Protein AF-S2R8P4-F1 (afdb_monomer_lite)

Organism: NCBI:txid1256206

Sequence (183 aa):
TMNEKDRHYNTPRVWYGHKILNPEIEADPESAELPFIMHTDHLINREDIAQILGSHYNETPFDPYGHGSDADRFRYRPIGLNRTQNSHILQLRRDVNDGLAAIMWLAIGMPTFSPYVPFYCNANDTDPSYSKTPKTFDIDADSAYWLHRLLDVLVEAHYTQFIQADRDYLTALNRDYREMIQA

Foldseek 3Di:
DQDLCCQAENQLLLVVLCCLQCVVDDDRSRDPPRDPDDDHPDDDDPVSVLCSQQWQSPPDLCCLPDDHDPCNVNRHDGNFDQPQQKDWDWFQAPPDPPQLRTWIQIFGGGSNQTARATDRPNDPDDDCQDVPDDPDQDPVDSHSNNVNSVRVVVCVVVVVVCVVVSVVVRVVVVVVRVVVSVD

Secondary structure (DSSP, 8-state):
---HHIIIIIHHHHHHHHHHH-TT----TT-TT--SS---SS---HHHHHHHHH-S-TTSTT-TTSSS-HHHHTSS--SS-TT-SEEEEEEE-SSS-GGGSEEEEEEES-TTTS--EEEETT-S---HHHH---SS--SSS--HHHHHHHHHHHHHHTHHHHHHHHHHHHHHHHHHHHHHHH-

InterPro domains:
  IPR005322 Peptidase C69 [PF03577] (2-169)
  IPR005322 Peptidase C69 [PTHR12994] (4-168)

Radius of gyration: 18.03 Å; chains: 1; bounding box: 39×45×50 Å

pLDDT: mean 95.03, std 4.55, range [59.69, 98.44]

Structure (mmCIF, N/CA/C/O backbone):
data_AF-S2R8P4-F1
#
_entry.id   AF-S2R8P4-F1
#
loop_
_atom_site.group_PDB
_atom_site.id
_atom_site.type_symbol
_atom_site.label_atom_id
_atom_site.label_alt_id
_atom_site.label_comp_id
_atom_site.label_asym_id
_atom_site.label_entity_id
_atom_site.label_seq_id
_atom_site.pdbx_PDB_ins_code
_atom_site.Cartn_x
_atom_site.Cartn_y
_atom_site.Cartn_z
_atom_site.occupancy
_atom_site.B_iso_or_equiv
_atom_site.auth_seq_id
_atom_site.auth_comp_id
_atom_site.auth_asym_id
_atom_site.auth_atom_id
_atom_site.pdbx_PDB_model_num
ATOM 1 N N . THR A 1 1 ? -11.421 -1.630 -26.977 1.00 62.69 1 THR A N 1
ATOM 2 C CA . THR A 1 1 ? -10.212 -1.367 -27.789 1.00 62.69 1 THR A CA 1
ATOM 3 C C . THR A 1 1 ? -9.070 -1.132 -26.833 1.00 62.69 1 THR A C 1
ATOM 5 O O . THR A 1 1 ? -9.209 -0.234 -26.016 1.00 62.69 1 THR A O 1
ATOM 8 N N . MET A 1 2 ? -8.003 -1.934 -26.894 1.00 80.56 2 MET A N 1
ATOM 9 C CA . MET A 1 2 ? -6.807 -1.732 -26.066 1.00 80.56 2 MET A CA 1
ATOM 10 C C . MET A 1 2 ? -5.916 -0.657 -26.690 1.00 80.56 2 MET A C 1
ATOM 12 O O . MET A 1 2 ? -5.540 -0.767 -27.859 1.00 80.56 2 MET A O 1
ATOM 16 N N . ASN A 1 3 ? -5.582 0.384 -25.934 1.00 86.94 3 ASN A N 1
ATOM 17 C CA . ASN A 1 3 ? -4.719 1.475 -26.391 1.00 86.94 3 ASN A CA 1
ATOM 18 C C . ASN A 1 3 ? -3.402 1.539 -25.589 1.00 86.94 3 ASN A C 1
ATOM 20 O O . ASN A 1 3 ? -3.147 0.721 -24.711 1.00 86.94 3 ASN A O 1
ATOM 24 N N . GLU A 1 4 ? -2.537 2.501 -25.914 1.00 85.50 4 GLU A N 1
ATOM 25 C CA . GLU A 1 4 ? -1.265 2.712 -25.205 1.00 85.50 4 GLU A CA 1
ATOM 26 C C . GLU A 1 4 ? -1.471 2.986 -23.711 1.00 85.50 4 GLU A C 1
ATOM 28 O O . GLU A 1 4 ? -0.768 2.434 -22.870 1.00 85.50 4 GLU A O 1
ATOM 33 N N . LYS A 1 5 ? -2.498 3.764 -23.355 1.00 86.69 5 LYS A N 1
ATOM 34 C CA . LYS A 1 5 ? -2.831 4.001 -21.951 1.00 86.69 5 LYS A CA 1
ATOM 35 C C . LYS A 1 5 ? -3.173 2.690 -21.243 1.00 86.69 5 LYS A C 1
ATOM 37 O O . LYS A 1 5 ? -2.760 2.513 -20.107 1.00 86.69 5 LYS A O 1
ATOM 42 N N . ASP A 1 6 ? -3.851 1.746 -21.886 1.00 86.44 6 ASP A N 1
ATOM 43 C CA . ASP A 1 6 ? -4.110 0.437 -21.279 1.00 86.44 6 ASP A CA 1
ATOM 44 C C . ASP A 1 6 ? -2.825 -0.373 -21.061 1.00 86.44 6 ASP A C 1
ATOM 46 O O . ASP A 1 6 ? -2.661 -0.966 -19.991 1.00 86.44 6 ASP A O 1
ATOM 50 N N . ARG A 1 7 ? -1.891 -0.332 -22.020 1.00 90.38 7 ARG A N 1
ATOM 51 C CA . ARG A 1 7 ? -0.587 -1.017 -21.947 1.00 90.38 7 ARG A CA 1
ATOM 52 C C . ARG A 1 7 ? 0.359 -0.445 -20.896 1.00 90.38 7 ARG A C 1
ATOM 54 O O . ARG A 1 7 ? 1.081 -1.194 -20.264 1.00 90.38 7 ARG A O 1
ATOM 61 N N . HIS A 1 8 ? 0.322 0.864 -20.654 1.00 90.50 8 HIS A N 1
ATOM 62 C CA . HIS A 1 8 ? 1.254 1.512 -19.720 1.00 90.50 8 HIS A CA 1
ATOM 63 C C . HIS A 1 8 ? 0.637 1.861 -18.359 1.00 90.50 8 HIS A C 1
ATOM 65 O O . HIS A 1 8 ? 1.331 1.973 -17.346 1.00 90.50 8 HIS A O 1
ATOM 71 N N . TYR A 1 9 ? -0.680 2.063 -18.312 1.00 93.44 9 TYR A N 1
ATOM 72 C CA . TYR A 1 9 ? -1.380 2.534 -17.118 1.00 93.44 9 TYR A CA 1
ATOM 73 C C . TYR A 1 9 ? -2.176 1.433 -16.419 1.00 93.44 9 TYR A C 1
ATOM 75 O O . TYR A 1 9 ? -2.361 1.528 -15.209 1.00 93.44 9 TYR A O 1
ATOM 83 N N . ASN A 1 10 ? -2.693 0.423 -17.128 1.00 96.00 10 ASN A N 1
ATOM 84 C CA . ASN A 1 10 ? -3.652 -0.540 -16.568 1.00 96.00 10 ASN A CA 1
ATOM 85 C C . ASN A 1 10 ? -3.082 -1.956 -16.456 1.00 96.00 10 ASN A C 1
ATOM 87 O O . ASN A 1 10 ? -2.941 -2.463 -15.344 1.00 96.00 10 ASN A O 1
ATOM 91 N N . THR A 1 11 ? -2.745 -2.572 -17.586 1.00 97.31 11 THR A N 1
ATOM 92 C CA . THR A 1 11 ? -2.324 -3.982 -17.671 1.00 97.31 11 THR A CA 1
ATOM 93 C C . THR A 1 11 ? -1.094 -4.323 -16.818 1.00 97.31 11 THR A C 1
ATOM 95 O O . THR A 1 11 ? -1.159 -5.344 -16.130 1.00 97.31 11 THR A O 1
ATOM 98 N N . PRO A 1 12 ? -0.071 -3.452 -16.654 1.00 98.06 12 PRO A N 1
ATOM 99 C CA . PRO A 1 12 ? 1.075 -3.788 -15.812 1.00 98.06 12 PRO A CA 1
ATOM 100 C C . PRO A 1 12 ? 0.696 -3.956 -14.338 1.00 98.06 12 PRO A C 1
ATOM 102 O O . PRO A 1 12 ? 1.257 -4.799 -13.645 1.00 98.06 12 PRO A O 1
ATOM 105 N N . ARG A 1 13 ? -0.311 -3.217 -13.849 1.00 97.94 13 ARG A N 1
ATOM 106 C CA . ARG A 1 13 ? -0.806 -3.354 -12.468 1.00 97.94 13 ARG A CA 1
ATOM 107 C C . ARG A 1 13 ? -1.504 -4.694 -12.250 1.00 97.94 13 ARG A C 1
ATOM 109 O O . ARG A 1 13 ? -1.326 -5.315 -11.209 1.00 97.94 13 ARG A O 1
ATOM 116 N N . VAL A 1 14 ? -2.270 -5.144 -13.242 1.00 97.94 14 VAL A N 1
ATOM 117 C CA . VAL A 1 14 ? -2.902 -6.471 -13.224 1.00 97.94 14 VAL A CA 1
ATOM 118 C C . VAL A 1 14 ? -1.823 -7.552 -13.224 1.00 97.94 14 VAL A C 1
ATOM 120 O O . VAL A 1 14 ? -1.809 -8.410 -12.347 1.00 97.94 14 VAL A O 1
ATOM 123 N N . TRP A 1 15 ? -0.867 -7.451 -14.149 1.00 98.31 15 TRP A N 1
ATOM 124 C CA . TRP A 1 15 ? 0.274 -8.357 -14.246 1.00 98.31 15 TRP A CA 1
ATOM 125 C C . TRP A 1 15 ? 1.053 -8.466 -12.936 1.00 98.31 15 TRP A C 1
ATOM 127 O O . TRP A 1 15 ? 1.345 -9.570 -12.488 1.00 98.31 15 TRP A O 1
ATOM 137 N N . TYR A 1 16 ? 1.369 -7.342 -12.293 1.00 98.31 16 TYR A N 1
ATOM 138 C CA . TYR A 1 16 ? 2.178 -7.377 -11.081 1.00 98.31 16 TYR A CA 1
ATOM 139 C C . TYR A 1 16 ? 1.418 -7.964 -9.886 1.00 98.31 16 TYR A C 1
ATOM 141 O O . TYR A 1 16 ? 2.000 -8.704 -9.099 1.00 98.31 16 TYR A O 1
ATOM 149 N N . GLY A 1 17 ? 0.106 -7.713 -9.789 1.00 97.94 17 GLY A N 1
ATOM 150 C CA . GLY A 1 17 ? -0.753 -8.388 -8.814 1.00 97.94 17 GLY A CA 1
ATOM 151 C C . GLY A 1 17 ? -0.770 -9.907 -9.011 1.00 97.94 17 GLY A C 1
ATOM 152 O O . GLY A 1 17 ? -0.626 -10.649 -8.042 1.00 97.94 17 GLY A O 1
ATOM 153 N N . HIS A 1 18 ? -0.859 -10.371 -10.263 1.00 97.62 18 HIS A N 1
ATOM 154 C CA . HIS A 1 18 ? -0.717 -11.793 -10.588 1.00 97.62 18 HIS A CA 1
ATOM 155 C C . HIS A 1 18 ? 0.659 -12.329 -10.201 1.00 97.62 18 HIS A C 1
ATOM 157 O O . HIS A 1 18 ? 0.739 -13.366 -9.559 1.00 97.62 18 HIS A O 1
ATOM 163 N N . LYS A 1 19 ? 1.734 -11.604 -10.522 1.00 97.19 19 LYS A N 1
ATOM 164 C CA . LYS A 1 19 ? 3.107 -12.018 -10.216 1.00 97.19 19 LYS A CA 1
ATOM 165 C C . LYS A 1 19 ? 3.370 -12.164 -8.714 1.00 97.19 19 LYS A C 1
ATOM 167 O O . LYS A 1 19 ? 4.129 -13.044 -8.331 1.00 97.19 19 LYS A O 1
ATOM 172 N N . ILE A 1 20 ? 2.759 -11.328 -7.868 1.00 97.31 20 ILE A N 1
ATOM 173 C CA . ILE A 1 20 ? 2.882 -11.455 -6.405 1.00 97.31 20 ILE A CA 1
ATOM 174 C C . ILE A 1 20 ? 2.295 -12.788 -5.919 1.00 97.31 20 ILE A C 1
ATOM 176 O O . ILE A 1 20 ? 2.902 -13.442 -5.078 1.00 97.31 20 ILE A O 1
ATOM 180 N N . LEU A 1 21 ? 1.137 -13.194 -6.447 1.00 97.75 21 LEU A N 1
ATOM 181 C CA . LEU A 1 21 ? 0.432 -14.405 -6.005 1.00 97.75 21 LEU A CA 1
ATOM 182 C C . LEU A 1 21 ? 0.845 -15.675 -6.763 1.00 97.75 21 LEU A C 1
ATOM 184 O O . LEU A 1 21 ? 0.615 -16.775 -6.269 1.00 97.75 21 LEU A O 1
ATOM 188 N N . ASN A 1 22 ? 1.404 -15.524 -7.961 1.00 97.56 22 ASN A N 1
ATOM 189 C CA . ASN A 1 22 ? 1.766 -16.592 -8.891 1.00 97.56 22 ASN A CA 1
ATOM 190 C C . ASN A 1 22 ? 3.089 -16.255 -9.612 1.00 97.56 22 ASN A C 1
ATOM 192 O O . ASN A 1 22 ? 3.093 -16.014 -10.827 1.00 97.56 22 ASN A O 1
ATOM 196 N N . PRO A 1 23 ? 4.223 -16.171 -8.893 1.00 95.62 23 PRO A N 1
ATOM 197 C CA . PRO A 1 23 ? 5.510 -15.777 -9.474 1.00 95.62 23 PRO A CA 1
ATOM 198 C C . PRO A 1 23 ? 6.034 -16.749 -10.542 1.00 95.62 23 PRO A C 1
ATOM 200 O O . PRO A 1 23 ? 6.870 -16.368 -11.359 1.00 95.62 23 PRO A O 1
ATOM 203 N N . GLU A 1 24 ? 5.552 -17.991 -10.545 1.00 95.38 24 GLU A N 1
ATOM 204 C CA . GLU A 1 24 ? 5.861 -19.034 -11.523 1.00 95.38 24 GLU A CA 1
ATOM 205 C C . GLU A 1 24 ? 5.224 -18.802 -12.901 1.00 95.38 24 GLU A C 1
ATOM 207 O O . GLU A 1 24 ? 5.656 -19.407 -13.884 1.00 95.38 24 GLU A O 1
ATOM 212 N N . ILE A 1 25 ? 4.198 -17.947 -12.989 1.00 95.00 25 ILE A N 1
ATOM 213 C CA . ILE A 1 25 ? 3.495 -17.658 -14.240 1.00 95.00 25 ILE A CA 1
ATOM 214 C C . ILE A 1 25 ? 4.159 -16.467 -14.927 1.00 95.00 25 ILE A C 1
ATOM 216 O O . ILE A 1 25 ? 3.986 -15.308 -14.544 1.00 95.00 25 ILE A O 1
ATOM 220 N N . GLU A 1 26 ? 4.887 -16.749 -16.004 1.00 94.56 26 GLU A N 1
ATOM 221 C CA . GLU A 1 26 ? 5.395 -15.708 -16.889 1.00 94.56 26 GLU A CA 1
ATOM 222 C C . GLU A 1 26 ? 4.261 -15.125 -17.740 1.00 94.56 26 GLU A C 1
ATOM 224 O O . GLU A 1 26 ? 3.521 -15.837 -18.420 1.00 94.56 26 GLU A O 1
ATOM 229 N N . ALA A 1 27 ? 4.138 -13.801 -17.723 1.00 95.06 27 ALA A N 1
ATOM 230 C CA . ALA A 1 27 ? 3.181 -13.063 -18.531 1.00 95.06 27 ALA A CA 1
ATOM 231 C C . ALA A 1 27 ? 3.787 -11.729 -18.975 1.00 95.06 27 ALA A C 1
ATOM 233 O O . ALA A 1 27 ? 4.626 -11.152 -18.280 1.00 95.06 27 ALA A O 1
ATOM 234 N N . ASP A 1 28 ? 3.341 -11.239 -20.130 1.00 95.88 28 ASP A N 1
ATOM 235 C CA . ASP A 1 28 ? 3.686 -9.910 -20.630 1.00 95.88 28 ASP A CA 1
ATOM 236 C C . ASP A 1 28 ? 2.890 -8.835 -19.855 1.00 95.88 28 ASP A C 1
ATOM 238 O O . ASP A 1 28 ? 1.652 -8.898 -19.848 1.00 95.88 28 ASP A O 1
ATOM 242 N N . PRO A 1 29 ? 3.558 -7.847 -19.218 1.00 96.50 29 PRO A N 1
ATOM 243 C CA . PRO A 1 29 ? 2.897 -6.747 -18.518 1.00 96.50 29 PRO A CA 1
ATOM 244 C C . PRO A 1 29 ? 1.912 -5.943 -19.372 1.00 96.50 29 PRO A C 1
ATOM 246 O O . PRO A 1 29 ? 0.978 -5.372 -18.818 1.00 96.50 29 PRO A O 1
ATOM 249 N N . GLU A 1 30 ? 2.110 -5.887 -20.693 1.00 96.25 30 GLU A N 1
ATOM 250 C CA . GLU A 1 30 ? 1.285 -5.095 -21.616 1.00 96.25 30 GLU A CA 1
ATOM 251 C C . GLU A 1 30 ? 0.193 -5.925 -22.322 1.00 96.25 30 GLU A C 1
ATOM 253 O O . GLU A 1 30 ? -0.492 -5.430 -23.226 1.00 96.25 30 GLU A O 1
ATOM 258 N N . SER A 1 31 ? 0.018 -7.194 -21.935 1.00 95.38 31 SER A N 1
ATOM 259 C CA . SER A 1 31 ? -0.930 -8.102 -22.586 1.00 95.38 31 SER A CA 1
ATOM 260 C C . SER A 1 31 ? -2.392 -7.703 -22.354 1.00 95.38 31 SER A C 1
ATOM 262 O O . SER A 1 31 ? -2.829 -7.466 -21.226 1.00 95.38 31 SER A O 1
ATOM 264 N N . ALA A 1 32 ? -3.178 -7.715 -23.437 1.00 93.06 32 ALA A N 1
ATOM 265 C CA . ALA A 1 32 ? -4.637 -7.553 -23.400 1.00 93.06 32 ALA A CA 1
ATOM 266 C C . ALA A 1 32 ? -5.354 -8.745 -22.756 1.00 93.06 32 ALA A C 1
ATOM 268 O O . ALA A 1 32 ? -6.486 -8.617 -22.301 1.00 93.06 32 ALA A O 1
ATOM 269 N N . GLU A 1 33 ? -4.690 -9.899 -22.769 1.00 94.88 33 GLU A N 1
ATOM 270 C CA . GLU A 1 33 ? -5.270 -11.206 -22.475 1.00 94.88 33 GLU A CA 1
ATOM 271 C C . GLU A 1 33 ? -4.895 -11.681 -21.065 1.00 94.88 33 GLU A C 1
ATOM 273 O O . GLU A 1 33 ? -4.957 -12.874 -20.768 1.00 94.88 33 GLU A O 1
ATOM 278 N N . LEU A 1 34 ? -4.473 -10.761 -20.185 1.00 96.31 34 LEU A N 1
ATOM 279 C CA . LEU A 1 34 ? -4.279 -11.084 -18.774 1.00 96.31 34 LEU A CA 1
ATOM 280 C C . LEU A 1 34 ? -5.608 -11.609 -18.199 1.00 96.31 34 LEU A C 1
ATOM 282 O O . LEU A 1 34 ? -6.643 -10.951 -18.349 1.00 96.31 34 LEU A O 1
ATOM 286 N N . PRO A 1 35 ? -5.605 -12.784 -17.550 1.00 96.75 35 PRO A N 1
ATOM 287 C CA . PRO A 1 35 ? -6.827 -13.414 -17.077 1.00 96.75 35 PRO A CA 1
ATOM 288 C C . PRO A 1 35 ? -7.494 -12.568 -15.995 1.00 96.75 35 PRO A C 1
ATOM 290 O O . PRO A 1 35 ? -6.836 -12.011 -15.122 1.00 96.75 35 PRO A O 1
ATOM 293 N N . PHE A 1 36 ? -8.823 -12.501 -16.032 1.00 96.88 36 PHE A N 1
ATOM 294 C CA . PHE A 1 36 ? -9.589 -11.812 -14.993 1.00 96.88 36 PHE A CA 1
ATOM 295 C C . PHE A 1 36 ? -9.645 -12.613 -13.684 1.00 96.88 36 PHE A C 1
ATOM 297 O O . PHE A 1 36 ? -9.618 -12.034 -12.602 1.00 96.88 36 PHE A O 1
ATOM 304 N N . ILE A 1 37 ? -9.729 -13.944 -13.783 1.00 97.19 37 ILE A N 1
ATOM 305 C CA . ILE A 1 37 ? -9.756 -14.857 -12.637 1.00 97.19 37 ILE A CA 1
ATOM 306 C C . ILE A 1 37 ? -8.455 -15.648 -12.607 1.00 97.19 37 ILE A C 1
ATOM 308 O O . ILE A 1 37 ? -8.117 -16.322 -13.580 1.00 97.19 37 ILE A O 1
ATOM 312 N N . MET A 1 38 ? -7.776 -15.603 -11.466 1.00 96.69 38 MET A N 1
ATOM 313 C CA . MET A 1 38 ? -6.548 -16.340 -11.184 1.00 96.69 38 MET A CA 1
ATOM 314 C C . MET A 1 38 ? -6.733 -17.257 -9.982 1.00 96.69 38 MET A C 1
ATOM 316 O O . MET A 1 38 ? -7.610 -17.036 -9.148 1.00 96.69 38 MET A O 1
ATOM 320 N N . HIS A 1 39 ? -5.898 -18.289 -9.910 1.00 96.75 39 HIS A N 1
ATOM 321 C CA . HIS A 1 39 ? -5.859 -19.230 -8.798 1.00 96.75 39 HIS A CA 1
ATOM 322 C C . HIS A 1 39 ? -4.418 -19.324 -8.305 1.00 96.75 39 HIS A C 1
ATOM 324 O O . HIS A 1 39 ? -3.508 -19.555 -9.100 1.00 96.75 39 HIS A O 1
ATOM 330 N N . THR A 1 40 ? -4.228 -19.153 -7.001 1.00 96.75 40 THR A N 1
ATOM 331 C CA . THR A 1 40 ? -2.938 -19.354 -6.339 1.00 96.75 40 THR A CA 1
ATOM 332 C C . THR A 1 40 ? -2.943 -20.657 -5.540 1.00 96.75 40 THR A C 1
ATOM 334 O O . THR A 1 40 ? -4.003 -21.227 -5.265 1.00 96.75 40 THR A O 1
ATOM 337 N N . ASP A 1 41 ? -1.757 -21.163 -5.222 1.00 95.62 41 ASP A N 1
ATOM 338 C CA . ASP A 1 41 ? -1.533 -22.429 -4.522 1.00 95.62 41 ASP A CA 1
ATOM 339 C C . ASP A 1 41 ? -1.635 -22.314 -2.990 1.00 95.62 41 ASP A C 1
ATOM 341 O O . ASP A 1 41 ? -1.593 -23.325 -2.284 1.00 95.62 41 ASP A O 1
ATOM 345 N N . HIS A 1 42 ? -1.830 -21.099 -2.473 1.00 95.69 42 HIS A N 1
ATOM 346 C CA . HIS A 1 42 ? -1.961 -20.806 -1.050 1.00 95.69 42 HIS A CA 1
ATOM 347 C C . HIS A 1 42 ? -3.201 -19.957 -0.736 1.00 95.69 42 HIS A C 1
ATOM 349 O O . HIS A 1 42 ? -3.883 -19.415 -1.606 1.00 95.69 42 HIS A O 1
ATOM 355 N N . LEU A 1 43 ? -3.533 -19.863 0.555 1.00 96.94 43 LEU A N 1
ATOM 356 C CA . LEU A 1 43 ? -4.592 -18.975 1.024 1.00 96.94 43 LEU A CA 1
ATOM 357 C C . LEU A 1 43 ? -4.099 -17.529 1.002 1.00 96.94 43 LEU A C 1
ATOM 359 O O . LEU A 1 43 ? -3.113 -17.213 1.665 1.00 96.94 43 LEU A O 1
ATOM 363 N N . ILE A 1 44 ? -4.844 -16.661 0.319 1.00 97.00 44 ILE A N 1
ATOM 364 C CA . ILE A 1 44 ? -4.579 -15.222 0.302 1.00 97.00 44 ILE A CA 1
ATOM 365 C C . ILE A 1 44 ? -4.841 -14.656 1.697 1.00 97.00 44 ILE A C 1
ATOM 367 O O . ILE A 1 44 ? -5.956 -14.736 2.228 1.00 97.00 44 ILE A O 1
ATOM 371 N N . ASN A 1 45 ? -3.807 -14.070 2.284 1.00 94.94 45 ASN A N 1
ATOM 372 C CA . ASN A 1 45 ? -3.868 -13.369 3.553 1.00 94.94 45 ASN A CA 1
ATOM 373 C C . ASN A 1 45 ? -3.935 -11.842 3.330 1.00 94.94 45 ASN A C 1
ATOM 375 O O . ASN A 1 45 ? -3.920 -11.328 2.210 1.00 94.94 45 ASN A O 1
ATOM 379 N N . ARG A 1 46 ? -4.067 -11.087 4.422 1.00 95.38 46 ARG A N 1
ATOM 380 C CA . ARG A 1 46 ? -4.190 -9.623 4.366 1.00 95.38 46 ARG A CA 1
ATOM 381 C C . ARG A 1 46 ? -2.874 -8.962 3.944 1.00 95.38 46 ARG A C 1
ATOM 383 O O . ARG A 1 46 ? -2.896 -7.907 3.318 1.00 95.38 46 ARG A O 1
ATOM 390 N N . GLU A 1 47 ? -1.740 -9.541 4.312 1.00 94.94 47 GLU A N 1
ATOM 391 C CA . GLU A 1 47 ? -0.407 -9.069 3.943 1.00 94.94 47 GLU A CA 1
ATOM 392 C C . GLU A 1 47 ? -0.165 -9.176 2.438 1.00 94.94 47 GLU A C 1
ATOM 394 O O . GLU A 1 47 ? 0.357 -8.222 1.874 1.00 94.94 47 GLU A O 1
ATOM 399 N N . ASP A 1 48 ? -0.633 -10.238 1.779 1.00 97.25 48 ASP A N 1
ATOM 400 C CA . ASP A 1 48 ? -0.542 -10.382 0.321 1.00 97.25 48 ASP A CA 1
ATOM 401 C C . ASP A 1 48 ? -1.305 -9.242 -0.375 1.00 97.25 48 ASP A C 1
ATOM 403 O O . ASP A 1 48 ? -0.798 -8.583 -1.284 1.00 97.25 48 ASP A O 1
ATOM 407 N N . ILE A 1 49 ? -2.517 -8.936 0.106 1.00 98.00 49 ILE A N 1
ATOM 408 C CA . ILE A 1 49 ? -3.333 -7.830 -0.415 1.00 98.00 49 ILE A CA 1
ATOM 409 C C . ILE A 1 49 ? -2.636 -6.483 -0.170 1.00 98.00 49 ILE A C 1
ATOM 411 O O . ILE A 1 49 ? -2.570 -5.649 -1.075 1.00 98.00 49 ILE A O 1
ATOM 415 N N . ALA A 1 50 ? -2.097 -6.263 1.033 1.00 97.38 50 ALA A N 1
ATOM 416 C CA . ALA A 1 50 ? -1.354 -5.049 1.366 1.00 97.38 50 ALA A CA 1
ATOM 417 C C . ALA A 1 50 ? -0.103 -4.889 0.486 1.00 97.38 50 ALA A C 1
ATOM 419 O O . ALA A 1 50 ? 0.154 -3.794 -0.014 1.00 97.38 50 ALA A O 1
ATOM 420 N N . GLN A 1 51 ? 0.627 -5.978 0.231 1.00 97.31 51 GLN A N 1
ATOM 421 C CA . GLN A 1 51 ? 1.786 -5.999 -0.657 1.00 97.31 51 GLN A CA 1
ATOM 422 C C . GLN A 1 51 ? 1.393 -5.613 -2.084 1.00 97.31 51 GLN A C 1
ATOM 424 O O . GLN A 1 51 ? 2.059 -4.773 -2.68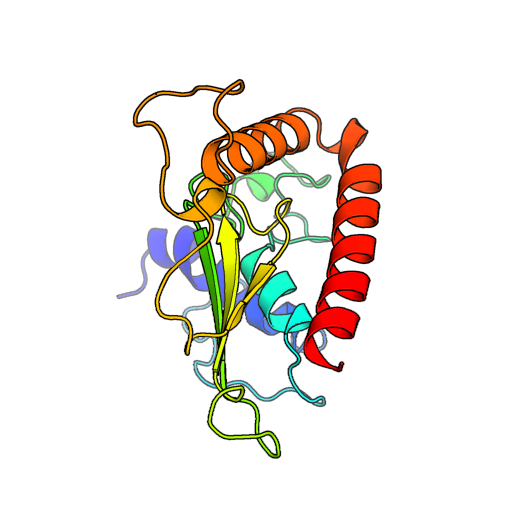6 1.00 97.31 51 GLN A O 1
ATOM 429 N N . ILE A 1 52 ? 0.287 -6.147 -2.616 1.00 98.31 52 ILE A N 1
ATOM 430 C CA . ILE A 1 52 ? -0.222 -5.760 -3.941 1.00 98.31 52 ILE A CA 1
ATOM 431 C C . ILE A 1 52 ? -0.545 -4.263 -3.971 1.00 98.31 52 ILE A C 1
ATOM 433 O O . ILE A 1 52 ? -0.062 -3.547 -4.851 1.00 98.31 52 ILE A O 1
ATOM 437 N N . LEU A 1 53 ? -1.324 -3.772 -3.005 1.00 98.25 53 LEU A N 1
ATOM 438 C CA . LEU A 1 53 ? -1.781 -2.379 -2.959 1.00 98.25 53 LEU A CA 1
ATOM 439 C C . LEU A 1 53 ? -0.638 -1.373 -2.737 1.00 98.25 53 LEU A C 1
ATOM 441 O O . LEU A 1 53 ? -0.716 -0.250 -3.237 1.00 98.25 53 LEU A O 1
ATOM 445 N N . GLY A 1 54 ? 0.413 -1.768 -2.017 1.00 97.31 54 GLY A 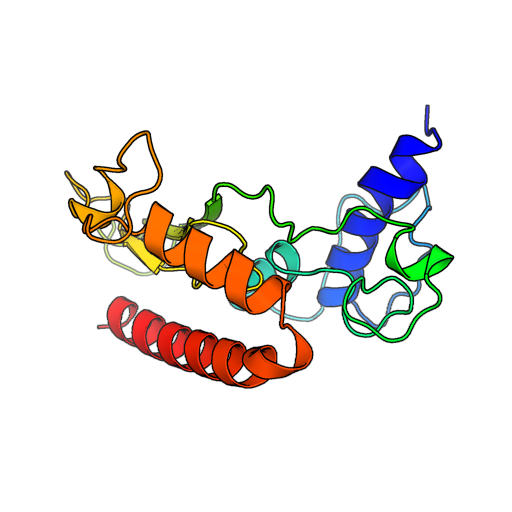N 1
ATOM 446 C CA . GLY A 1 54 ? 1.625 -0.982 -1.776 1.00 97.31 54 GLY A CA 1
ATOM 447 C C . GLY A 1 54 ? 2.705 -1.126 -2.848 1.00 97.31 54 GLY A C 1
ATOM 448 O O . GLY A 1 54 ? 3.709 -0.418 -2.796 1.00 97.31 54 GLY A O 1
ATOM 449 N N . SER A 1 55 ? 2.530 -2.016 -3.823 1.00 97.94 55 SER A N 1
ATOM 450 C CA . SER A 1 55 ? 3.607 -2.359 -4.749 1.00 97.94 55 SER A CA 1
ATOM 451 C C . SER A 1 55 ? 3.896 -1.310 -5.818 1.00 97.94 55 SER A C 1
ATOM 453 O O . SER A 1 55 ? 3.026 -0.573 -6.293 1.00 97.94 55 SER A O 1
ATOM 455 N N . HIS A 1 56 ? 5.144 -1.315 -6.269 1.00 97.44 56 HIS A N 1
ATOM 456 C CA . HIS A 1 56 ? 5.634 -0.449 -7.332 1.00 97.44 56 HIS A CA 1
ATOM 457 C C . HIS A 1 56 ? 6.552 -1.224 -8.284 1.00 97.44 56 HIS A C 1
ATOM 459 O O . HIS A 1 56 ? 7.579 -0.718 -8.701 1.00 97.44 56 HIS A O 1
ATOM 465 N N . TYR A 1 57 ? 6.180 -2.458 -8.637 1.00 97.88 57 TYR A N 1
ATOM 466 C CA . TYR A 1 57 ? 6.977 -3.342 -9.502 1.00 97.88 57 TYR A CA 1
ATOM 467 C C . TYR A 1 57 ? 8.328 -3.766 -8.908 1.00 97.88 57 TYR A C 1
ATOM 469 O O . TYR A 1 57 ? 9.299 -3.936 -9.647 1.00 97.88 57 TYR A O 1
ATOM 477 N N . ASN A 1 58 ? 8.377 -3.925 -7.582 1.00 96.44 58 ASN A N 1
ATOM 478 C CA . ASN A 1 58 ? 9.556 -4.328 -6.816 1.00 96.44 58 ASN A CA 1
ATOM 479 C C . ASN A 1 58 ? 10.335 -5.473 -7.485 1.00 96.44 58 ASN A C 1
ATOM 481 O O . ASN A 1 58 ? 9.755 -6.409 -8.029 1.00 96.44 58 ASN A O 1
ATOM 485 N N . GLU A 1 59 ? 11.665 -5.398 -7.435 1.00 94.88 59 GLU A N 1
ATOM 486 C CA . GLU A 1 59 ? 12.552 -6.437 -7.989 1.00 94.88 59 GLU A CA 1
ATOM 487 C C . GLU A 1 59 ? 12.359 -6.684 -9.501 1.00 94.88 59 GLU A C 1
ATOM 489 O O . GLU A 1 59 ? 12.665 -7.752 -10.033 1.00 94.88 59 GLU A O 1
ATOM 494 N N . THR A 1 60 ? 11.879 -5.672 -10.228 1.00 96.69 60 THR A N 1
ATOM 495 C CA . THR A 1 60 ? 11.835 -5.661 -11.694 1.00 96.69 60 THR A CA 1
ATOM 496 C C . THR A 1 60 ? 12.513 -4.404 -12.243 1.00 96.69 60 THR A C 1
ATOM 498 O O . THR A 1 60 ? 12.675 -3.422 -11.514 1.00 96.69 60 THR A O 1
ATOM 501 N N . PRO A 1 61 ? 12.877 -4.369 -13.538 1.00 97.19 61 PRO A N 1
ATOM 502 C CA . PRO A 1 61 ? 13.386 -3.149 -14.171 1.00 97.19 61 PRO A CA 1
ATOM 503 C C . PRO A 1 61 ? 12.406 -1.965 -14.138 1.00 97.19 61 PRO A C 1
ATOM 505 O O . PRO A 1 61 ? 12.830 -0.827 -14.316 1.00 97.19 61 PRO A O 1
ATOM 508 N N . PHE A 1 62 ? 11.115 -2.229 -13.907 1.00 97.69 62 PHE A N 1
ATOM 509 C CA . PHE A 1 62 ? 10.047 -1.228 -13.885 1.00 97.69 62 PHE A CA 1
ATOM 510 C C . PHE A 1 62 ? 9.833 -0.596 -12.503 1.00 97.69 62 PHE A C 1
ATOM 512 O O . PHE A 1 62 ? 8.933 0.226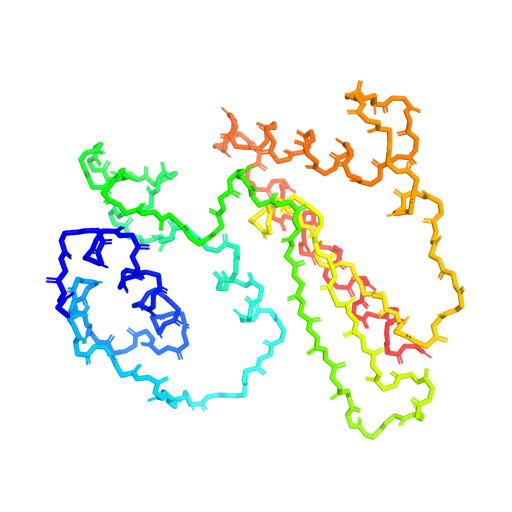 -12.345 1.00 97.69 62 PHE A O 1
ATOM 519 N N . ASP A 1 63 ? 10.630 -0.982 -11.501 1.00 97.25 63 ASP A N 1
ATOM 520 C CA . ASP A 1 63 ? 10.582 -0.385 -10.169 1.00 97.25 63 ASP A CA 1
ATOM 521 C C . ASP A 1 63 ? 11.097 1.069 -10.207 1.00 97.25 63 ASP A C 1
ATOM 523 O O . ASP A 1 63 ? 12.291 1.272 -10.453 1.00 97.25 63 ASP A O 1
ATOM 527 N N . PRO A 1 64 ? 10.270 2.094 -9.910 1.00 95.75 64 PRO A N 1
ATOM 528 C CA . PRO A 1 64 ? 10.715 3.484 -9.910 1.00 95.75 64 PRO A CA 1
ATOM 529 C C . PRO A 1 64 ? 11.804 3.758 -8.864 1.00 95.75 64 PRO A C 1
ATOM 531 O O . PRO A 1 64 ? 12.593 4.686 -9.048 1.00 95.75 64 PRO A O 1
ATOM 534 N N . TYR A 1 65 ? 11.909 2.950 -7.807 1.00 94.62 65 TYR A N 1
ATOM 535 C CA . TYR A 1 65 ? 12.960 3.039 -6.791 1.00 94.62 65 TYR A CA 1
ATOM 536 C C . TYR A 1 65 ? 14.109 2.042 -7.012 1.00 94.62 65 TYR A C 1
ATOM 538 O O . TYR A 1 65 ? 15.055 2.005 -6.225 1.00 94.62 65 TYR A O 1
ATOM 546 N N . GLY A 1 66 ? 14.036 1.234 -8.073 1.00 94.31 66 GLY A N 1
ATOM 547 C CA . GLY A 1 66 ? 15.032 0.226 -8.412 1.00 94.31 66 GLY A CA 1
ATOM 548 C C . GLY A 1 66 ? 16.200 0.753 -9.248 1.00 94.31 66 GLY A C 1
ATOM 549 O O . GLY A 1 66 ? 16.462 1.952 -9.348 1.00 94.31 66 GLY A O 1
ATOM 550 N N . HIS A 1 67 ? 16.910 -0.185 -9.876 1.00 93.50 67 HIS A N 1
ATOM 551 C CA . HIS A 1 67 ? 18.147 0.065 -10.630 1.00 93.50 67 HIS A CA 1
ATOM 552 C C . HIS A 1 67 ? 17.980 -0.058 -12.156 1.00 93.50 67 HIS A C 1
ATOM 554 O O . HIS A 1 67 ? 18.971 -0.194 -12.873 1.00 93.50 67 HIS A O 1
ATOM 560 N N . GLY A 1 68 ? 16.738 -0.061 -12.656 1.00 94.81 68 GLY A N 1
ATOM 561 C CA . GLY A 1 68 ? 16.444 -0.084 -14.091 1.00 94.81 68 GLY A CA 1
ATOM 562 C C . GLY A 1 68 ? 16.878 1.195 -14.815 1.00 94.81 68 GLY A C 1
ATOM 563 O O . GLY A 1 68 ? 17.276 2.181 -14.192 1.00 94.8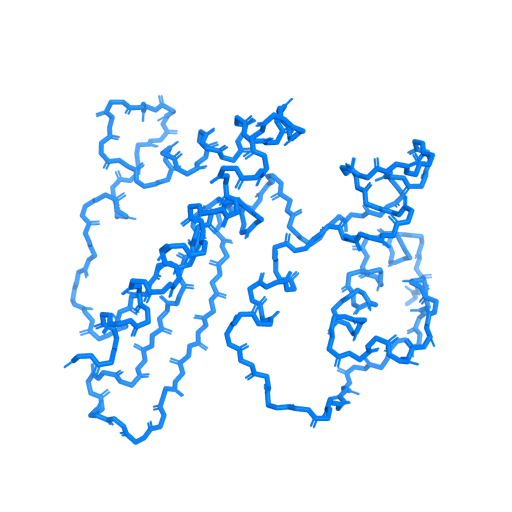1 68 GLY A O 1
ATOM 564 N N . SER A 1 69 ? 16.776 1.197 -16.146 1.00 97.38 69 SER A N 1
ATOM 565 C CA . SER A 1 69 ? 16.963 2.426 -16.925 1.00 97.38 69 SER A CA 1
ATOM 566 C C . SER A 1 69 ? 15.863 3.442 -16.597 1.00 97.38 69 SER A C 1
ATOM 568 O O . SER A 1 69 ? 14.756 3.050 -16.236 1.00 97.38 69 SER A O 1
ATOM 570 N N . ASP A 1 70 ? 16.112 4.743 -16.765 1.00 96.25 70 ASP A N 1
ATOM 571 C CA . ASP A 1 70 ? 15.065 5.754 -16.540 1.00 96.25 70 ASP A CA 1
ATOM 572 C C . ASP A 1 70 ? 13.830 5.521 -17.429 1.00 96.25 70 ASP A C 1
ATOM 574 O O . ASP A 1 70 ? 12.700 5.721 -16.987 1.00 96.25 70 ASP A O 1
ATOM 578 N N . ALA A 1 71 ? 14.028 5.032 -18.658 1.00 96.50 71 ALA A N 1
ATOM 579 C CA . ALA A 1 71 ? 12.927 4.679 -19.550 1.00 96.50 71 ALA A CA 1
ATOM 580 C C . ALA A 1 71 ? 12.061 3.540 -18.983 1.00 96.50 71 ALA A C 1
ATOM 582 O O . ALA A 1 71 ? 10.840 3.607 -19.099 1.00 96.50 71 ALA A O 1
ATOM 583 N N . ASP A 1 72 ? 12.667 2.532 -18.347 1.00 96.88 72 ASP A N 1
ATOM 584 C CA . ASP A 1 72 ? 11.939 1.407 -17.747 1.00 96.88 72 ASP A CA 1
ATOM 585 C C . ASP A 1 72 ? 11.298 1.783 -16.407 1.00 96.88 72 ASP A C 1
ATOM 587 O O . ASP A 1 72 ? 10.116 1.510 -16.189 1.00 96.88 72 ASP A O 1
ATOM 591 N N . ARG A 1 73 ? 12.041 2.476 -15.536 1.00 96.44 73 ARG A N 1
ATOM 592 C CA . ARG A 1 73 ? 11.600 2.901 -14.195 1.00 96.44 73 ARG A CA 1
ATOM 593 C C . ARG A 1 73 ? 10.352 3.780 -14.223 1.00 96.44 73 ARG A C 1
ATOM 595 O O . ARG A 1 73 ? 9.555 3.757 -13.290 1.00 96.44 73 ARG A O 1
ATOM 602 N N . PHE A 1 74 ? 10.176 4.558 -15.291 1.00 94.44 74 PHE A N 1
ATOM 603 C CA . PHE A 1 74 ? 9.029 5.451 -15.469 1.00 94.44 74 PHE A CA 1
ATOM 604 C C . PHE A 1 74 ? 8.065 4.987 -16.568 1.00 94.44 74 PHE A C 1
ATOM 606 O O . PHE A 1 74 ? 7.172 5.741 -16.961 1.00 94.44 74 PHE A O 1
ATOM 613 N N . ARG A 1 75 ? 8.208 3.745 -17.052 1.00 96.19 75 ARG A N 1
ATOM 614 C CA . ARG A 1 75 ? 7.375 3.190 -18.130 1.00 96.19 75 ARG A CA 1
ATOM 615 C C . ARG A 1 75 ? 5.928 2.967 -17.710 1.00 96.19 75 ARG A C 1
ATOM 617 O O . ARG A 1 75 ? 5.020 3.160 -18.522 1.00 96.19 75 ARG A O 1
ATOM 624 N N . TYR A 1 76 ? 5.721 2.521 -16.471 1.00 97.31 76 TYR A N 1
ATOM 625 C CA . TYR A 1 76 ? 4.424 2.073 -15.973 1.00 97.31 76 TYR A CA 1
ATOM 626 C C . TYR A 1 76 ? 3.982 2.853 -14.748 1.00 97.31 76 TYR A C 1
ATOM 628 O O . TYR A 1 76 ? 4.781 3.210 -13.888 1.00 97.31 76 TYR A O 1
ATOM 636 N N . ARG A 1 77 ? 2.670 3.073 -14.629 1.00 96.25 77 ARG A N 1
ATOM 637 C CA . ARG A 1 77 ? 2.073 3.663 -13.424 1.00 96.25 77 ARG A CA 1
ATOM 638 C C . ARG A 1 77 ? 2.092 2.631 -12.282 1.00 96.25 77 ARG A C 1
ATOM 640 O O . ARG A 1 77 ? 1.405 1.619 -12.425 1.00 96.25 77 ARG A O 1
ATOM 647 N N . PRO A 1 78 ? 2.778 2.871 -11.149 1.00 96.81 78 PRO A N 1
ATOM 648 C CA . PRO A 1 78 ? 2.770 1.968 -9.988 1.00 96.81 78 PRO A CA 1
ATOM 649 C C . PRO A 1 78 ? 1.372 1.753 -9.392 1.00 96.81 78 PRO A C 1
ATOM 651 O O . PRO A 1 78 ? 0.458 2.542 -9.664 1.00 96.81 78 PRO A O 1
ATOM 654 N N . ILE A 1 79 ? 1.188 0.711 -8.570 1.00 97.56 79 ILE A N 1
ATOM 655 C CA . ILE A 1 79 ? -0.044 0.525 -7.782 1.00 97.56 79 ILE A CA 1
ATOM 656 C C . ILE A 1 79 ? -0.001 1.474 -6.581 1.00 97.56 79 ILE A C 1
ATOM 658 O O . ILE A 1 79 ? -0.807 2.411 -6.531 1.00 97.56 79 ILE A O 1
ATOM 662 N N . GLY A 1 80 ? 0.988 1.278 -5.706 1.00 95.38 80 GLY A N 1
ATOM 663 C CA . GLY A 1 80 ? 1.363 2.185 -4.631 1.00 95.38 80 GLY A CA 1
ATOM 664 C C . GLY A 1 80 ? 1.970 3.457 -5.211 1.00 95.38 80 GLY A C 1
ATOM 665 O O . GLY A 1 80 ? 2.996 3.427 -5.886 1.00 95.38 80 GLY A O 1
ATOM 666 N N . LEU A 1 81 ? 1.298 4.584 -4.997 1.00 93.12 81 LEU A N 1
ATOM 667 C CA . LEU A 1 81 ? 1.642 5.868 -5.606 1.00 93.12 81 LEU A CA 1
ATOM 668 C C . LEU A 1 81 ? 1.392 6.999 -4.611 1.00 93.12 81 LEU A C 1
ATOM 670 O O . LEU A 1 81 ? 0.381 6.993 -3.907 1.00 93.12 81 LEU A O 1
ATOM 674 N N . ASN A 1 82 ? 2.223 8.036 -4.662 1.00 88.75 82 ASN A N 1
ATOM 675 C CA . ASN A 1 82 ? 2.145 9.217 -3.803 1.00 88.75 82 ASN A CA 1
ATOM 676 C C . ASN A 1 82 ? 0.830 10.016 -3.869 1.00 88.75 82 ASN A C 1
ATOM 678 O O . ASN A 1 82 ? 0.573 10.845 -2.999 1.00 88.75 82 ASN A O 1
ATOM 682 N N . ARG A 1 83 ? -0.032 9.772 -4.864 1.00 90.88 83 ARG A N 1
ATOM 683 C CA . ARG A 1 83 ? -1.379 10.367 -4.967 1.00 90.88 83 ARG A CA 1
ATOM 684 C C . ARG A 1 83 ? -2.451 9.605 -4.187 1.00 90.88 83 ARG A C 1
ATOM 686 O O . ARG A 1 83 ? -3.586 10.078 -4.120 1.00 90.88 83 ARG A O 1
ATOM 693 N N . THR A 1 84 ? -2.121 8.440 -3.633 1.00 95.00 84 THR A N 1
ATOM 694 C CA . THR A 1 84 ? -3.049 7.648 -2.820 1.00 95.00 84 THR A CA 1
ATOM 695 C C . THR A 1 84 ? -3.460 8.460 -1.598 1.00 95.00 84 THR A C 1
ATOM 697 O O . THR A 1 84 ? -2.615 8.964 -0.865 1.00 95.00 84 THR A O 1
ATOM 700 N N . GLN A 1 85 ? -4.767 8.657 -1.437 1.00 93.94 85 GLN A N 1
ATOM 701 C CA . GLN A 1 85 ? -5.327 9.389 -0.298 1.00 93.94 85 GLN A CA 1
ATOM 702 C C . GLN A 1 85 ? -5.527 8.451 0.890 1.00 93.94 85 GLN A C 1
ATOM 704 O O . GLN A 1 85 ? -5.208 8.783 2.026 1.00 93.94 85 GLN A O 1
ATOM 709 N N . ASN A 1 86 ? -6.049 7.265 0.600 1.00 95.88 86 ASN A N 1
ATOM 710 C CA . ASN A 1 86 ? -6.096 6.127 1.493 1.00 95.88 86 ASN A CA 1
ATOM 711 C C . ASN A 1 86 ? -6.111 4.846 0.659 1.00 95.88 86 ASN A C 1
ATOM 713 O O . ASN A 1 86 ? -6.450 4.865 -0.529 1.00 95.88 86 ASN A O 1
ATOM 717 N N . SER A 1 87 ? -5.782 3.744 1.310 1.00 97.81 87 SER A N 1
ATOM 718 C CA . SER A 1 87 ? -5.991 2.392 0.829 1.00 97.81 87 SER A CA 1
ATOM 719 C C . SER A 1 87 ? -6.686 1.601 1.927 1.00 97.81 87 SER A C 1
ATOM 721 O O . SER A 1 87 ? -6.407 1.806 3.108 1.00 97.81 87 SER A O 1
ATOM 723 N N . HIS A 1 88 ? -7.606 0.713 1.562 1.00 98.19 88 HIS A N 1
ATOM 724 C CA . HIS A 1 88 ? -8.374 -0.039 2.545 1.00 98.19 88 HIS A CA 1
ATOM 725 C C . HIS A 1 88 ? -8.609 -1.486 2.124 1.00 98.19 88 HIS A C 1
ATOM 727 O O . HIS A 1 88 ? -8.796 -1.786 0.946 1.00 98.19 88 HIS A O 1
ATOM 733 N N . ILE A 1 89 ? -8.620 -2.378 3.115 1.00 98.44 89 ILE A N 1
ATOM 734 C CA . ILE A 1 89 ? -8.961 -3.794 2.964 1.00 98.44 89 I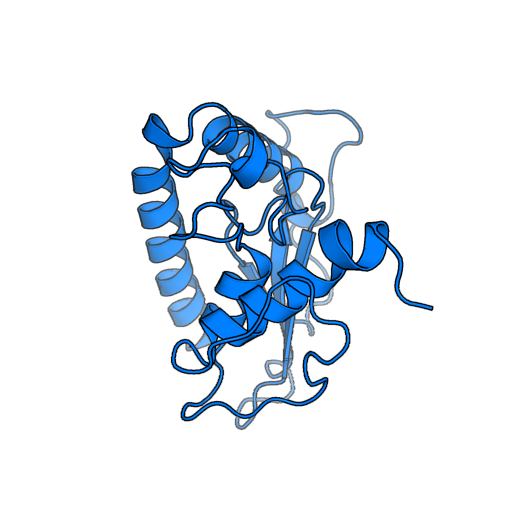LE A CA 1
ATOM 735 C C . ILE A 1 89 ? -10.155 -4.068 3.874 1.00 98.44 89 ILE A C 1
ATOM 737 O O . ILE A 1 89 ? -10.082 -3.882 5.089 1.00 98.44 89 ILE A O 1
ATOM 741 N N . LEU A 1 90 ? -11.267 -4.498 3.280 1.00 98.19 90 LEU A N 1
ATOM 742 C CA . LEU A 1 90 ? -12.483 -4.846 4.008 1.00 98.19 90 LEU A CA 1
ATOM 743 C C . LEU A 1 90 ? -12.489 -6.347 4.277 1.00 98.19 90 LEU A C 1
ATOM 745 O O . LEU A 1 90 ? -12.520 -7.152 3.347 1.00 98.19 90 LEU A O 1
ATOM 749 N N . GLN A 1 91 ? -12.459 -6.719 5.551 1.00 97.31 91 GLN A N 1
ATOM 750 C CA . GLN A 1 91 ? -12.414 -8.106 5.987 1.00 97.31 91 GLN A CA 1
ATOM 751 C C . GLN A 1 91 ? -13.665 -8.449 6.794 1.00 97.31 91 GLN A C 1
ATOM 753 O O . GLN A 1 91 ? -13.955 -7.817 7.807 1.00 97.31 91 GLN A O 1
ATOM 758 N N . LEU A 1 92 ? -14.372 -9.499 6.372 1.00 96.50 92 LEU A N 1
ATOM 759 C CA . LEU A 1 92 ? -15.405 -10.160 7.168 1.00 96.50 92 LEU A CA 1
ATOM 760 C C . LEU A 1 92 ? -14.832 -11.465 7.717 1.00 96.50 92 LEU A C 1
ATOM 762 O O . LEU A 1 92 ? -14.643 -12.435 6.981 1.00 96.50 92 LEU A O 1
ATOM 766 N N . ARG A 1 93 ? -14.505 -11.468 9.009 1.00 94.88 93 ARG A N 1
ATOM 767 C CA . ARG A 1 93 ? -13.975 -12.639 9.707 1.00 94.88 93 ARG A CA 1
ATOM 768 C C . ARG A 1 93 ? -15.099 -13.628 10.001 1.00 94.88 93 ARG A C 1
ATOM 770 O O . ARG A 1 93 ? -16.205 -13.236 10.363 1.00 94.88 93 ARG A O 1
ATOM 777 N N . ARG A 1 94 ? -14.789 -14.912 9.848 1.00 93.06 94 ARG A N 1
ATOM 778 C CA . ARG A 1 94 ? -15.645 -16.019 10.288 1.00 93.06 94 ARG A CA 1
ATOM 779 C C . ARG A 1 94 ? -15.278 -16.407 11.719 1.00 93.06 94 ARG A C 1
ATOM 781 O O . ARG A 1 94 ? -14.193 -16.060 12.180 1.00 93.06 94 ARG A O 1
ATOM 788 N N . ASP A 1 95 ? -16.184 -17.114 12.387 1.00 92.00 95 ASP A N 1
ATOM 789 C CA . ASP A 1 95 ? -15.941 -17.753 13.688 1.00 92.00 95 ASP A CA 1
ATOM 790 C C . ASP A 1 95 ? -15.547 -16.782 14.822 1.00 92.00 95 ASP A C 1
ATOM 792 O O . ASP A 1 95 ? -14.807 -17.128 15.739 1.00 92.00 95 ASP A O 1
ATOM 796 N N . VAL A 1 96 ? -16.070 -15.553 14.771 1.00 94.12 96 VAL A N 1
ATOM 797 C CA . VAL A 1 96 ? -15.964 -14.535 15.828 1.00 94.12 96 VAL A CA 1
ATOM 798 C C . VAL A 1 96 ? -17.354 -13.992 16.163 1.00 94.12 96 VAL A C 1
ATOM 800 O O . VAL A 1 96 ? -18.289 -14.171 15.387 1.00 94.12 96 VAL A O 1
ATOM 803 N N . ASN A 1 97 ? -17.499 -13.306 17.300 1.00 93.25 97 ASN A N 1
ATOM 804 C CA . ASN A 1 97 ? -18.757 -12.641 17.653 1.00 93.25 97 ASN A CA 1
ATOM 805 C C . ASN A 1 97 ? -19.184 -11.654 16.553 1.00 93.25 97 ASN A C 1
ATOM 807 O O . ASN A 1 97 ? -18.352 -10.880 16.077 1.00 93.25 97 ASN A O 1
ATOM 811 N N . ASP A 1 98 ? -20.478 -11.614 16.222 1.00 90.94 98 ASP A N 1
ATOM 812 C CA . ASP A 1 98 ? -21.027 -10.791 15.130 1.00 90.94 98 ASP A CA 1
ATOM 813 C C . ASP A 1 98 ? -20.592 -9.318 15.206 1.00 90.94 98 ASP A C 1
ATOM 815 O O . ASP A 1 98 ? -20.218 -8.714 14.201 1.00 90.94 98 ASP A O 1
ATOM 819 N N . GLY A 1 99 ? -20.546 -8.752 16.417 1.00 93.00 99 GLY A N 1
ATOM 820 C CA . GLY A 1 99 ? -20.115 -7.371 16.650 1.00 93.00 99 GLY A CA 1
ATOM 821 C C . GLY A 1 99 ? -18.631 -7.086 16.375 1.00 93.00 99 GLY A C 1
ATOM 822 O O . GLY A 1 99 ? -18.242 -5.922 16.387 1.00 93.00 99 GLY A O 1
ATOM 823 N N . LEU A 1 100 ? -17.813 -8.117 16.135 1.00 94.69 100 LEU A N 1
ATOM 824 C CA . LEU A 1 100 ? -16.366 -8.054 15.880 1.00 94.69 100 LEU A CA 1
ATOM 825 C C . LEU A 1 100 ? -15.976 -8.661 14.517 1.00 94.69 100 LEU A C 1
ATOM 827 O O . LEU A 1 100 ? -14.786 -8.789 14.211 1.00 94.69 100 LEU A O 1
ATOM 831 N N . ALA A 1 101 ? -16.950 -9.073 13.700 1.00 95.81 101 ALA A N 1
ATOM 832 C CA . ALA A 1 101 ? -16.693 -9.766 12.439 1.00 95.81 101 ALA A CA 1
ATOM 833 C C . ALA A 1 101 ? -16.065 -8.855 11.376 1.00 95.81 101 ALA A C 1
ATOM 835 O O . ALA A 1 101 ? -15.146 -9.267 10.668 1.00 95.81 101 ALA A O 1
ATOM 836 N N . ALA A 1 102 ? -16.546 -7.616 11.271 1.00 97.12 102 ALA A N 1
ATOM 837 C CA . ALA A 1 102 ? -16.133 -6.677 10.237 1.00 97.12 102 ALA A CA 1
ATOM 838 C C . ALA A 1 102 ? -14.955 -5.802 10.689 1.00 97.12 102 ALA A C 1
ATOM 840 O O . ALA A 1 102 ? -15.066 -5.059 11.668 1.00 97.12 102 ALA A O 1
ATOM 841 N N . ILE A 1 103 ? -13.854 -5.866 9.937 1.00 97.31 103 ILE A N 1
ATOM 842 C CA . ILE A 1 103 ? -12.664 -5.029 10.120 1.00 97.31 103 ILE A CA 1
ATOM 843 C C . ILE A 1 103 ? -12.363 -4.287 8.816 1.00 97.31 103 ILE A C 1
ATOM 845 O O . ILE A 1 103 ? -12.221 -4.901 7.756 1.00 97.31 103 ILE A O 1
ATOM 849 N N . MET A 1 104 ? -12.232 -2.966 8.903 1.00 97.88 104 MET A N 1
ATOM 850 C CA . MET A 1 104 ? -11.653 -2.122 7.866 1.00 97.88 104 MET A CA 1
ATOM 851 C C . MET A 1 104 ? -10.198 -1.852 8.228 1.00 97.88 104 MET A C 1
ATOM 853 O O . MET A 1 104 ? -9.897 -1.078 9.131 1.00 97.88 104 MET A O 1
ATOM 857 N N . TRP A 1 105 ? -9.289 -2.479 7.499 1.00 98.12 105 TRP A N 1
ATOM 858 C CA . TRP A 1 105 ? -7.875 -2.156 7.568 1.00 98.12 105 TRP A CA 1
ATOM 859 C C . TRP A 1 105 ? -7.641 -0.905 6.732 1.00 98.12 105 TRP A C 1
ATOM 861 O O . TRP A 1 105 ? -7.819 -0.959 5.517 1.00 98.12 105 TRP A O 1
ATOM 871 N N . LEU A 1 106 ? -7.273 0.209 7.357 1.00 98.06 106 LEU A N 1
ATOM 872 C CA . LEU A 1 106 ? -7.117 1.504 6.700 1.00 98.06 106 LEU A CA 1
ATOM 873 C C . LEU A 1 106 ? -5.657 1.954 6.755 1.00 98.06 106 LEU A C 1
ATOM 875 O O . LEU A 1 106 ? -5.099 2.108 7.836 1.00 98.06 106 LEU A O 1
ATOM 879 N N . ALA A 1 107 ? -5.070 2.212 5.592 1.00 97.56 107 ALA A N 1
ATOM 880 C CA . ALA A 1 107 ? -3.822 2.949 5.455 1.00 97.56 107 ALA A CA 1
ATOM 881 C C . ALA A 1 107 ? -4.146 4.340 4.905 1.00 97.56 107 ALA A C 1
ATOM 883 O O . ALA A 1 107 ? -4.738 4.459 3.828 1.00 97.56 107 ALA A O 1
ATOM 884 N N . ILE A 1 108 ? -3.791 5.399 5.631 1.00 95.94 108 ILE A N 1
ATOM 885 C CA . ILE A 1 108 ? -3.892 6.768 5.112 1.00 95.94 108 ILE A CA 1
ATOM 886 C C . ILE A 1 108 ? -2.607 7.098 4.354 1.00 95.94 108 ILE A C 1
ATOM 888 O O . ILE A 1 108 ? -1.527 6.762 4.815 1.00 95.94 108 ILE A O 1
ATOM 892 N N . GLY A 1 109 ? -2.720 7.753 3.198 1.00 92.50 109 GLY A N 1
ATOM 893 C CA . GLY A 1 109 ? -1.570 8.030 2.343 1.00 92.50 109 GLY A CA 1
ATOM 894 C C . GLY A 1 109 ? -1.185 6.837 1.468 1.00 92.50 109 GLY A C 1
ATOM 895 O O . GLY A 1 109 ? -2.049 6.149 0.915 1.00 92.50 109 GLY A O 1
ATOM 896 N N . MET A 1 110 ? 0.114 6.634 1.274 1.00 94.75 110 MET A N 1
ATOM 897 C CA . MET A 1 110 ? 0.673 5.639 0.370 1.00 94.75 110 MET A CA 1
ATOM 898 C C . MET A 1 110 ? 0.874 4.304 1.108 1.00 94.75 110 MET A C 1
ATOM 900 O O . MET A 1 110 ? 1.743 4.214 1.970 1.00 94.75 110 MET A O 1
ATOM 904 N N . PRO A 1 111 ? 0.149 3.223 0.750 1.00 95.69 111 PRO A N 1
ATOM 905 C CA . PRO A 1 111 ? 0.267 1.920 1.423 1.00 95.69 111 PRO A CA 1
ATOM 906 C C . PRO A 1 111 ? 1.645 1.254 1.266 1.00 95.69 111 PRO A C 1
ATOM 908 O O . PRO A 1 111 ? 1.888 0.204 1.846 1.00 95.69 111 PRO A O 1
ATOM 911 N N . THR A 1 112 ? 2.541 1.843 0.470 1.00 96.12 112 THR A N 1
ATOM 912 C CA . THR A 1 112 ? 3.953 1.453 0.388 1.00 96.12 112 THR A CA 1
ATOM 913 C C . THR A 1 112 ? 4.721 1.778 1.672 1.00 96.12 112 THR A C 1
ATOM 915 O O . THR A 1 112 ? 5.594 1.000 2.036 1.00 96.12 112 THR A O 1
ATOM 918 N N . PHE A 1 113 ? 4.396 2.895 2.338 1.00 96.50 113 PHE A N 1
ATOM 919 C CA . PHE A 1 113 ? 5.120 3.422 3.512 1.00 96.50 113 PHE A CA 1
ATOM 920 C C . PHE A 1 113 ? 4.225 3.595 4.746 1.00 96.50 113 PHE A C 1
ATOM 922 O O . PHE A 1 113 ? 4.690 3.864 5.848 1.00 96.50 113 PHE A O 1
ATOM 929 N N . SER A 1 114 ? 2.911 3.455 4.576 1.00 96.50 114 SER A N 1
ATOM 930 C CA . SER A 1 114 ? 1.938 3.660 5.645 1.00 96.50 114 SER A CA 1
ATOM 931 C C . SER A 1 114 ? 1.308 2.337 6.099 1.00 96.50 114 SER A C 1
ATOM 933 O O . SER A 1 114 ? 0.974 1.491 5.263 1.00 96.50 114 SER A O 1
ATOM 935 N N . PRO A 1 115 ? 1.118 2.132 7.416 1.00 96.69 115 PRO A N 1
ATOM 936 C CA . PRO A 1 115 ? 0.585 0.890 7.955 1.00 96.69 115 PRO A CA 1
ATOM 937 C C . PRO A 1 115 ? -0.928 0.786 7.745 1.00 96.69 115 PRO A C 1
ATOM 939 O O . PRO A 1 115 ? -1.651 1.781 7.742 1.00 96.69 115 PRO A O 1
ATOM 942 N N . TYR A 1 116 ? -1.424 -0.446 7.645 1.00 97.88 116 TYR A N 1
ATOM 943 C CA . TYR A 1 116 ? -2.857 -0.728 7.670 1.00 97.88 116 TYR A CA 1
ATOM 944 C C . TYR A 1 116 ? -3.346 -0.870 9.114 1.00 97.88 116 TYR A C 1
ATOM 946 O O . TYR A 1 116 ? -3.126 -1.900 9.751 1.00 97.88 116 TYR A O 1
ATOM 954 N N . VAL A 1 117 ? -4.040 0.149 9.613 1.00 97.62 117 VAL A N 1
ATOM 955 C CA . VAL A 1 117 ? -4.597 0.181 10.970 1.00 97.62 117 VAL A CA 1
ATOM 956 C C . VAL A 1 117 ? -5.969 -0.506 10.993 1.00 97.62 117 VAL A C 1
ATOM 958 O O . VAL A 1 117 ? -6.815 -0.191 10.152 1.00 97.62 117 VAL A O 1
ATOM 961 N N . PRO A 1 118 ? -6.222 -1.456 11.911 1.00 97.25 118 PRO A N 1
ATOM 962 C CA . PRO A 1 118 ? -7.481 -2.194 11.957 1.00 97.25 118 PRO A CA 1
ATOM 963 C C . PRO A 1 118 ? -8.587 -1.429 12.694 1.00 97.25 118 PRO A C 1
ATOM 965 O O . PRO A 1 118 ? -8.545 -1.266 13.911 1.00 97.25 118 PRO A O 1
ATOM 968 N N . PHE A 1 119 ? -9.635 -1.037 11.976 1.00 97.19 119 PHE A N 1
ATOM 969 C CA . PHE A 1 119 ? -10.844 -0.464 12.565 1.00 97.19 119 PHE A CA 1
ATOM 970 C C . PHE A 1 119 ? -11.969 -1.493 12.601 1.00 97.19 119 PHE A C 1
ATOM 972 O O . PHE A 1 119 ? -12.348 -2.044 11.568 1.00 97.19 119 PHE A O 1
ATOM 979 N N . TYR A 1 120 ? -12.557 -1.717 13.775 1.00 97.12 120 TYR A N 1
ATOM 980 C CA . TYR A 1 120 ? -13.817 -2.450 13.870 1.00 97.12 120 TYR A CA 1
ATOM 981 C C . TYR A 1 120 ? -14.950 -1.622 13.264 1.00 97.12 120 TYR A C 1
ATOM 983 O O . TYR A 1 120 ? -15.213 -0.502 13.697 1.00 97.12 120 TYR A O 1
ATOM 991 N N . CYS A 1 121 ? -15.665 -2.189 12.291 1.00 96.44 121 CYS A N 1
ATOM 992 C CA . CYS A 1 121 ? -16.723 -1.462 11.583 1.00 96.44 121 CYS A CA 1
ATOM 993 C C . CYS A 1 121 ? -18.000 -1.267 12.418 1.00 96.44 121 CYS A C 1
ATOM 995 O O . CYS A 1 121 ? -18.889 -0.534 12.003 1.00 96.44 121 CYS A O 1
ATOM 997 N N . ASN A 1 122 ? -18.107 -1.927 13.574 1.00 96.19 122 ASN A N 1
ATOM 998 C CA . ASN A 1 122 ? -19.250 -1.827 14.486 1.00 96.19 122 ASN A CA 1
ATOM 999 C C . ASN A 1 122 ? -19.078 -0.719 15.552 1.00 96.19 122 ASN A C 1
ATOM 1001 O O . ASN A 1 122 ? -19.713 -0.750 16.605 1.00 96.19 122 ASN A O 1
ATOM 1005 N N . ALA A 1 123 ? -18.173 0.235 15.320 1.00 94.31 123 ALA A N 1
ATOM 1006 C CA . ALA A 1 123 ? -17.992 1.402 16.175 1.00 94.31 123 ALA A CA 1
ATOM 1007 C C . ALA A 1 123 ? -19.002 2.510 15.823 1.00 94.31 123 ALA A C 1
ATOM 1009 O O . ALA A 1 123 ? -19.387 2.672 14.668 1.00 94.31 123 ALA A O 1
ATOM 1010 N N . ASN A 1 124 ? -19.404 3.303 16.820 1.00 96.75 124 ASN A N 1
ATOM 1011 C CA . ASN A 1 124 ? -20.307 4.449 16.622 1.00 96.75 124 ASN A CA 1
ATOM 1012 C C . ASN A 1 124 ? -19.570 5.769 16.349 1.00 96.75 124 ASN A C 1
ATOM 1014 O O . ASN A 1 124 ? -20.211 6.780 16.075 1.00 96.75 124 ASN A O 1
ATOM 1018 N N . ASP A 1 125 ? -18.244 5.774 16.472 1.00 96.94 125 ASP A N 1
ATOM 1019 C CA . ASP A 1 125 ? -17.393 6.938 16.239 1.00 96.94 125 ASP A CA 1
ATOM 1020 C C . ASP A 1 125 ? -15.979 6.474 15.854 1.00 96.94 125 ASP A C 1
ATOM 1022 O O . ASP A 1 125 ? -15.658 5.284 15.912 1.00 96.94 125 ASP A O 1
ATOM 1026 N N . THR A 1 126 ? -15.131 7.407 15.444 1.00 96.31 126 THR A N 1
ATOM 1027 C CA . THR A 1 126 ? -13.725 7.176 15.107 1.00 96.31 126 THR A CA 1
ATOM 1028 C C . THR A 1 126 ? -12.863 8.194 15.831 1.00 96.31 126 THR A C 1
ATOM 1030 O O . THR A 1 126 ? -13.247 9.358 15.964 1.00 96.31 126 THR A O 1
ATOM 1033 N N . ASP A 1 127 ? -11.686 7.755 16.278 1.00 96.44 127 ASP A N 1
ATOM 1034 C CA . ASP A 1 127 ? -10.747 8.607 16.998 1.00 96.44 127 ASP A CA 1
ATOM 1035 C C . ASP A 1 127 ? -10.551 9.966 16.285 1.00 96.44 127 ASP A C 1
ATOM 1037 O O . ASP A 1 127 ? -10.418 9.991 15.052 1.00 96.44 127 ASP A O 1
ATOM 1041 N N . PRO A 1 128 ? -10.562 11.100 17.015 1.00 96.75 128 PRO A N 1
ATOM 1042 C CA . PRO A 1 128 ? -10.398 12.429 16.434 1.00 96.75 128 PRO A CA 1
ATOM 1043 C C . PRO A 1 128 ? -9.195 12.567 15.501 1.00 96.75 128 PRO A C 1
ATOM 1045 O O . PRO A 1 128 ? -9.308 13.284 14.505 1.00 96.75 128 PRO A O 1
ATOM 1048 N N . SER A 1 129 ? -8.096 11.850 15.761 1.00 96.31 129 SER A N 1
ATOM 1049 C CA . SER A 1 129 ? -6.911 11.872 14.898 1.00 96.31 129 SER A CA 1
ATOM 1050 C C . SER A 1 129 ? -7.175 11.329 13.487 1.00 96.31 129 SER A C 1
ATOM 1052 O O . SER A 1 129 ? -6.533 11.754 12.527 1.00 96.31 129 SER A O 1
ATOM 1054 N N . TYR A 1 130 ? -8.174 10.457 13.321 1.00 96.62 130 TYR A N 1
ATOM 1055 C CA . TYR A 1 130 ? -8.598 9.890 12.035 1.00 96.62 130 TYR A CA 1
ATOM 1056 C C . TYR A 1 130 ? -9.850 10.558 11.449 1.00 96.62 130 TYR A C 1
ATOM 1058 O O . TYR A 1 130 ? -10.097 10.431 10.250 1.00 96.62 130 TYR A O 1
ATOM 1066 N N . SER A 1 131 ? -10.644 11.273 12.254 1.00 95.50 131 SER A N 1
ATOM 1067 C CA . SER A 1 131 ? -11.901 11.898 11.808 1.00 95.50 131 SER A CA 1
ATOM 1068 C C . SER A 1 131 ? -11.823 13.417 11.604 1.00 95.50 131 SER A C 1
ATOM 1070 O O . SER A 1 131 ? -12.664 13.984 10.901 1.00 95.50 131 SER A O 1
ATOM 1072 N N . LYS A 1 132 ? -10.815 14.100 12.167 1.00 95.12 132 LYS A N 1
ATOM 1073 C CA . LYS A 1 132 ? -10.679 15.568 12.127 1.00 95.12 132 LYS A CA 1
ATOM 1074 C C . LYS A 1 132 ? -9.417 16.024 11.397 1.00 95.12 132 LYS A C 1
ATOM 1076 O O . LYS A 1 132 ? -8.507 16.590 11.992 1.00 95.12 132 LYS A O 1
ATOM 1081 N N . THR A 1 133 ? -9.384 15.850 10.079 1.00 95.12 133 THR A N 1
ATOM 1082 C CA . THR A 1 133 ? -8.266 16.328 9.249 1.00 95.12 133 THR A CA 1
ATOM 1083 C C . THR A 1 133 ? -8.372 17.833 8.943 1.00 95.12 133 THR A C 1
ATOM 1085 O O . THR A 1 133 ? -9.359 18.264 8.332 1.00 95.12 133 THR A O 1
ATOM 1088 N N . PRO A 1 134 ? -7.362 18.657 9.290 1.00 95.50 134 PRO A N 1
ATOM 1089 C CA . PRO A 1 134 ? -7.288 20.049 8.852 1.00 95.50 134 PRO A CA 1
ATOM 1090 C C . PRO A 1 134 ? -7.208 20.162 7.324 1.00 95.50 134 PRO A C 1
ATOM 1092 O O . PRO A 1 134 ? -6.538 19.370 6.666 1.00 95.50 134 PRO A O 1
ATOM 1095 N N . LYS A 1 135 ? -7.848 21.183 6.739 1.00 94.44 135 LYS A N 1
ATOM 1096 C CA . LYS A 1 135 ? -7.864 21.387 5.272 1.00 94.44 135 LYS A CA 1
ATOM 1097 C C . LYS A 1 135 ? -6.508 21.789 4.689 1.00 94.44 135 LYS A C 1
ATOM 1099 O O . LYS A 1 135 ? -6.281 21.627 3.494 1.00 94.44 135 LYS A O 1
ATOM 1104 N N . THR A 1 136 ? -5.644 22.361 5.516 1.00 94.94 136 THR A N 1
ATOM 1105 C CA . THR A 1 136 ? -4.285 22.776 5.170 1.00 94.94 136 THR A CA 1
ATOM 1106 C C . THR A 1 136 ? -3.295 21.910 5.925 1.00 94.94 136 THR A C 1
ATOM 1108 O O . THR A 1 136 ? -3.630 21.415 6.998 1.00 94.94 136 THR A O 1
ATOM 1111 N N . PHE A 1 137 ? -2.093 21.744 5.371 1.00 94.19 137 PHE A N 1
ATOM 1112 C CA . PHE A 1 137 ? -1.019 21.035 6.057 1.00 94.19 137 PHE A CA 1
ATOM 1113 C C . PHE A 1 137 ? -0.756 21.668 7.423 1.00 94.19 137 PHE A C 1
ATOM 1115 O O . PHE A 1 137 ? -0.516 22.873 7.513 1.00 94.19 137 PHE A O 1
ATOM 1122 N N . ASP A 1 138 ? -0.834 20.837 8.453 1.00 92.44 138 ASP A N 1
ATOM 1123 C CA . ASP A 1 138 ? -0.584 21.191 9.840 1.00 92.44 138 ASP A CA 1
ATOM 1124 C C . ASP A 1 138 ? -0.001 19.953 10.525 1.00 92.44 138 ASP A C 1
ATOM 1126 O O . ASP A 1 138 ? -0.667 18.918 10.599 1.00 92.44 138 ASP A O 1
ATOM 1130 N N . ILE A 1 139 ? 1.265 20.045 10.933 1.00 89.06 139 ILE A N 1
ATOM 1131 C CA . ILE A 1 139 ? 1.991 18.950 11.584 1.00 89.06 139 ILE A CA 1
ATOM 1132 C C . ILE A 1 139 ? 1.797 18.946 13.101 1.00 89.06 139 ILE A C 1
ATOM 1134 O O . ILE A 1 139 ? 2.001 17.918 13.739 1.00 89.06 139 ILE A O 1
ATOM 1138 N N . ASP A 1 140 ? 1.391 20.085 13.664 1.00 91.12 140 ASP A N 1
ATOM 1139 C CA . ASP A 1 140 ? 1.093 20.220 15.087 1.00 91.12 140 ASP A CA 1
ATOM 1140 C C . ASP A 1 140 ? -0.344 19.765 15.387 1.00 91.12 140 ASP A C 1
ATOM 1142 O O . ASP A 1 140 ? -0.700 19.499 16.538 1.00 91.12 140 ASP A O 1
ATOM 1146 N N . ALA A 1 141 ? -1.177 19.643 14.350 1.00 86.81 141 ALA A N 1
ATOM 1147 C CA . ALA A 1 141 ? -2.461 18.978 14.444 1.00 86.81 141 ALA A CA 1
ATOM 1148 C C . ALA A 1 141 ? -2.282 17.476 14.702 1.00 86.81 141 ALA A C 1
ATOM 1150 O O . ALA A 1 141 ? -1.590 16.776 13.963 1.00 86.81 141 ALA A O 1
ATOM 1151 N N . ASP A 1 142 ? -3.009 16.967 15.696 1.00 94.44 142 ASP A N 1
ATOM 1152 C CA . ASP A 1 142 ? -3.187 15.536 15.946 1.00 94.44 142 ASP A CA 1
ATOM 1153 C C . ASP A 1 142 ? -4.037 14.915 14.819 1.00 94.44 142 ASP A C 1
ATOM 1155 O O . ASP A 1 142 ? -5.246 14.744 14.944 1.00 94.44 142 ASP A O 1
ATOM 1159 N N . SER A 1 143 ? -3.420 14.714 13.650 1.00 96.50 143 SER A N 1
ATOM 1160 C CA . SER A 1 143 ? -4.058 14.300 12.396 1.00 96.50 143 SER A CA 1
ATOM 1161 C C . SER A 1 143 ? -3.261 13.168 11.759 1.00 96.50 143 SER A C 1
ATOM 1163 O O . SER A 1 143 ? -2.197 13.388 11.171 1.00 96.50 143 SER A O 1
ATOM 1165 N N . ALA A 1 144 ? -3.825 11.959 11.792 1.00 96.19 144 ALA A N 1
ATOM 1166 C CA . ALA A 1 144 ? -3.255 10.774 11.157 1.00 96.19 144 ALA A CA 1
ATOM 1167 C C . ALA A 1 144 ? -2.984 11.016 9.665 1.00 96.19 144 ALA A C 1
ATOM 1169 O O . ALA A 1 144 ? -1.973 10.567 9.130 1.00 96.19 144 ALA A O 1
ATOM 1170 N N . TYR A 1 145 ? -3.838 11.800 8.996 1.00 95.94 145 TYR A N 1
ATOM 1171 C CA . TYR A 1 145 ? -3.626 12.156 7.599 1.00 95.94 145 TYR A CA 1
ATOM 1172 C C . TYR A 1 145 ? -2.338 12.946 7.382 1.00 95.94 145 TYR A C 1
ATOM 1174 O O . TYR A 1 145 ? -1.506 12.524 6.584 1.00 95.94 145 TYR A O 1
ATOM 1182 N N . TRP A 1 146 ? -2.122 14.061 8.083 1.00 96.19 146 TRP A N 1
ATOM 1183 C CA . TRP A 1 146 ? -0.915 14.860 7.839 1.00 96.19 146 TRP A CA 1
ATOM 1184 C C . TRP A 1 146 ? 0.356 14.176 8.333 1.00 96.19 146 TRP A C 1
ATOM 1186 O O . TRP A 1 146 ? 1.388 14.308 7.675 1.00 96.19 146 TRP A O 1
ATOM 1196 N N . LEU A 1 147 ? 0.260 13.376 9.399 1.00 95.44 147 LEU A N 1
ATOM 1197 C CA . LEU A 1 147 ? 1.351 12.527 9.865 1.00 95.44 147 LEU A CA 1
ATOM 1198 C C . LEU A 1 147 ? 1.795 11.532 8.782 1.00 95.44 147 LEU A C 1
ATOM 1200 O O . LEU A 1 147 ? 2.958 11.542 8.379 1.00 95.44 147 LEU A O 1
ATOM 1204 N N . HIS A 1 148 ? 0.875 10.709 8.268 1.00 95.31 148 HIS A N 1
ATOM 1205 C CA . HIS A 1 148 ? 1.206 9.700 7.258 1.00 95.31 148 HIS A CA 1
ATOM 1206 C C . HIS A 1 148 ? 1.616 10.328 5.925 1.00 95.31 148 HIS A C 1
ATOM 1208 O O . HIS A 1 148 ? 2.563 9.875 5.294 1.00 95.31 148 HIS A O 1
ATOM 1214 N N . ARG A 1 149 ? 0.994 11.444 5.526 1.00 94.56 149 ARG A N 1
ATOM 1215 C CA . ARG A 1 149 ? 1.415 12.183 4.327 1.00 94.56 149 ARG A CA 1
ATOM 1216 C C . ARG A 1 149 ? 2.829 12.743 4.442 1.00 94.56 149 ARG A C 1
ATOM 1218 O O . ARG A 1 149 ? 3.539 12.758 3.438 1.00 94.56 149 ARG A O 1
ATOM 1225 N N . LEU A 1 150 ? 3.233 13.215 5.621 1.00 94.94 150 LEU A N 1
ATOM 1226 C CA . LEU A 1 150 ? 4.606 13.660 5.841 1.00 94.94 150 LEU A CA 1
ATOM 1227 C C . LEU A 1 150 ? 5.578 12.476 5.786 1.00 94.94 150 LEU A C 1
ATOM 1229 O O . LEU A 1 150 ? 6.597 12.580 5.106 1.00 94.94 150 LEU A O 1
ATOM 1233 N N . LEU A 1 151 ? 5.246 11.359 6.444 1.00 95.06 151 LEU A N 1
ATOM 1234 C CA . LEU A 1 151 ? 6.036 10.126 6.389 1.00 95.06 151 LEU A CA 1
ATOM 1235 C C . LEU A 1 151 ? 6.247 9.670 4.939 1.00 95.06 151 LEU A C 1
ATOM 1237 O O . LEU A 1 151 ? 7.393 9.524 4.519 1.00 95.06 151 LEU A O 1
ATOM 1241 N N . ASP A 1 152 ? 5.165 9.541 4.163 1.00 94.94 152 ASP A N 1
ATOM 1242 C CA . ASP A 1 152 ? 5.206 9.110 2.762 1.00 94.94 152 ASP A CA 1
ATOM 1243 C C . ASP A 1 152 ? 6.207 9.941 1.944 1.00 94.94 152 ASP A C 1
ATOM 1245 O O . ASP A 1 152 ? 7.040 9.393 1.227 1.00 94.94 152 ASP A O 1
ATOM 1249 N N . VAL A 1 153 ? 6.133 11.274 2.055 1.00 94.38 153 VAL A N 1
ATOM 1250 C CA . VAL A 1 153 ? 6.975 12.199 1.279 1.00 94.38 153 VAL A CA 1
ATOM 1251 C C . VAL A 1 153 ? 8.436 12.127 1.719 1.00 94.38 153 VAL A C 1
ATOM 1253 O O . VAL A 1 153 ? 9.328 12.188 0.873 1.00 94.38 153 VAL A O 1
ATOM 1256 N N . LEU A 1 154 ? 8.697 12.000 3.023 1.00 95.44 154 LEU A N 1
ATOM 1257 C CA . LEU A 1 154 ? 10.059 11.886 3.547 1.00 95.44 154 LEU A CA 1
ATOM 1258 C C . LEU A 1 154 ? 10.724 10.582 3.101 1.00 95.44 154 LEU A C 1
ATOM 1260 O O . LEU A 1 154 ? 11.876 10.611 2.663 1.00 95.44 154 LEU A O 1
ATOM 1264 N N . VAL A 1 155 ? 10.000 9.461 3.177 1.00 96.38 155 VAL A N 1
ATOM 1265 C CA . VAL A 1 155 ? 10.508 8.157 2.735 1.00 96.38 155 VAL A CA 1
ATOM 1266 C C . VAL A 1 155 ? 10.671 8.139 1.216 1.00 96.38 155 VAL A C 1
ATOM 1268 O O . VAL A 1 155 ? 11.735 7.759 0.743 1.00 96.38 155 VAL A O 1
ATOM 1271 N N . GLU A 1 156 ? 9.695 8.619 0.438 1.00 94.81 156 GLU A N 1
ATOM 1272 C CA . GLU A 1 156 ? 9.784 8.681 -1.032 1.00 94.81 156 GLU A CA 1
ATOM 1273 C C . GLU A 1 156 ? 10.990 9.513 -1.505 1.00 94.81 156 GLU A C 1
ATOM 1275 O O . GLU A 1 156 ? 11.761 9.066 -2.357 1.00 94.81 156 GLU A O 1
ATOM 1280 N N . ALA A 1 157 ? 11.196 10.708 -0.937 1.00 95.06 157 ALA A N 1
ATOM 1281 C CA . ALA A 1 157 ? 12.274 11.617 -1.342 1.00 95.06 157 ALA A CA 1
ATOM 1282 C C . ALA A 1 157 ? 13.682 11.101 -0.991 1.00 95.06 157 ALA A C 1
ATOM 1284 O O . ALA A 1 157 ? 14.666 11.484 -1.631 1.00 95.06 157 ALA A O 1
ATOM 1285 N N . HIS A 1 158 ? 13.783 10.237 0.019 1.00 95.62 158 HIS A N 1
ATOM 1286 C CA . HIS A 1 158 ? 15.038 9.708 0.554 1.00 95.62 158 HIS A CA 1
ATOM 1287 C C . HIS A 1 158 ? 14.960 8.186 0.734 1.00 95.62 158 HIS A C 1
ATOM 1289 O O . HIS A 1 158 ? 15.342 7.631 1.768 1.00 95.62 158 HIS A O 1
ATOM 1295 N N . TYR A 1 159 ? 14.449 7.508 -0.298 1.00 94.38 159 TYR A N 1
ATOM 1296 C CA . TYR A 1 159 ? 14.106 6.088 -0.245 1.00 94.38 159 TYR A CA 1
ATOM 1297 C C . TYR A 1 159 ? 15.267 5.216 0.238 1.00 94.38 159 TYR A C 1
ATOM 1299 O O . TYR A 1 159 ? 15.115 4.455 1.189 1.00 94.38 159 TYR A O 1
ATOM 1307 N N . THR A 1 160 ? 16.463 5.371 -0.338 1.00 94.06 160 THR A N 1
ATOM 1308 C CA . THR A 1 160 ? 17.640 4.572 0.045 1.00 94.06 160 THR A CA 1
ATOM 1309 C C . THR A 1 160 ? 18.046 4.776 1.508 1.00 94.06 160 THR A C 1
ATOM 1311 O O . THR A 1 160 ? 18.595 3.862 2.117 1.00 94.06 160 THR A O 1
ATOM 1314 N N . GLN A 1 161 ? 17.788 5.955 2.078 1.00 96.81 161 GLN A N 1
ATOM 1315 C CA . GLN A 1 161 ? 18.130 6.275 3.461 1.00 96.81 161 GLN A CA 1
ATOM 1316 C C . GLN A 1 161 ? 17.109 5.720 4.460 1.00 96.81 161 GLN A C 1
ATOM 1318 O O . GLN A 1 161 ? 17.506 5.287 5.540 1.00 96.81 161 GLN A O 1
ATOM 1323 N N . PHE A 1 162 ? 15.816 5.738 4.122 1.00 97.38 162 PHE A N 1
ATOM 1324 C CA . PHE A 1 162 ? 14.749 5.454 5.089 1.00 97.38 162 PHE A CA 1
ATOM 1325 C C . PHE A 1 162 ? 14.033 4.120 4.895 1.00 97.38 162 PHE A C 1
ATOM 1327 O O . PHE A 1 162 ? 13.411 3.650 5.844 1.00 97.38 162 PHE A O 1
ATOM 1334 N N . ILE A 1 163 ? 14.150 3.465 3.735 1.00 95.69 163 ILE A N 1
ATOM 1335 C CA . ILE A 1 163 ? 13.350 2.270 3.425 1.00 95.69 163 ILE A CA 1
ATOM 1336 C C . ILE A 1 163 ? 13.509 1.138 4.446 1.00 95.69 163 ILE A C 1
ATOM 1338 O O . ILE A 1 163 ? 12.538 0.454 4.753 1.00 95.69 163 ILE A O 1
ATOM 1342 N N . GLN A 1 164 ? 14.706 0.924 5.002 1.00 97.31 164 GLN A N 1
ATOM 1343 C CA . GLN A 1 164 ? 14.883 -0.138 5.994 1.00 97.31 164 GLN A CA 1
ATOM 1344 C C . GLN A 1 164 ? 14.169 0.194 7.310 1.00 97.31 164 GLN A C 1
ATOM 1346 O O . GLN A 1 164 ? 13.458 -0.650 7.842 1.00 97.31 164 GLN A O 1
ATOM 1351 N N . ALA A 1 165 ? 14.304 1.431 7.795 1.00 98.06 165 ALA A N 1
ATOM 1352 C CA . ALA A 1 165 ? 13.632 1.874 9.013 1.00 98.06 165 ALA A CA 1
ATOM 1353 C C . ALA A 1 165 ? 12.103 1.859 8.855 1.00 98.06 165 ALA A C 1
ATOM 1355 O O . ALA A 1 165 ? 11.394 1.450 9.772 1.00 98.06 165 ALA A O 1
ATOM 1356 N N . ASP A 1 166 ? 11.607 2.252 7.681 1.00 97.50 166 ASP A N 1
ATOM 1357 C CA . ASP A 1 166 ? 10.188 2.197 7.338 1.00 97.50 166 ASP A CA 1
ATOM 1358 C C . ASP A 1 166 ? 9.658 0.752 7.323 1.00 97.50 166 ASP A C 1
ATOM 1360 O O . ASP A 1 166 ? 8.663 0.439 7.973 1.00 97.50 166 ASP A O 1
ATOM 1364 N N . ARG A 1 167 ? 10.382 -0.183 6.694 1.00 96.62 167 ARG A N 1
ATOM 1365 C CA . ARG A 1 167 ? 10.030 -1.616 6.709 1.00 96.62 167 ARG A CA 1
ATOM 1366 C C . ARG A 1 167 ? 9.996 -2.201 8.116 1.00 96.62 167 ARG A C 1
ATOM 1368 O O . ARG A 1 167 ? 9.085 -2.971 8.430 1.00 96.62 167 ARG A O 1
ATOM 1375 N N . ASP A 1 168 ? 10.967 -1.851 8.954 1.00 98.12 168 ASP A N 1
ATOM 1376 C CA . ASP A 1 168 ? 11.024 -2.312 10.342 1.00 98.12 168 ASP A CA 1
ATOM 1377 C C . ASP A 1 168 ? 9.823 -1.771 11.138 1.00 98.12 168 ASP A C 1
ATOM 1379 O O . ASP A 1 168 ? 9.159 -2.526 11.856 1.00 98.12 168 ASP A O 1
ATOM 1383 N N . TYR A 1 169 ? 9.487 -0.491 10.943 1.00 97.38 169 TYR A N 1
ATOM 1384 C CA . TYR A 1 169 ? 8.304 0.161 11.509 1.00 97.38 169 TYR A CA 1
ATOM 1385 C C . TYR A 1 169 ? 6.997 -0.531 11.085 1.00 97.38 169 TYR A C 1
ATOM 1387 O O . TYR A 1 169 ? 6.199 -0.924 11.941 1.00 97.38 169 TYR A O 1
ATOM 1395 N N . LEU A 1 170 ? 6.798 -0.758 9.783 1.00 96.94 170 LEU A N 1
ATOM 1396 C CA . LEU A 1 170 ? 5.610 -1.431 9.255 1.00 96.94 170 LEU A CA 1
ATOM 1397 C C . LEU A 1 170 ? 5.500 -2.878 9.749 1.00 96.94 170 LEU A C 1
ATOM 1399 O O . LEU A 1 170 ? 4.405 -3.350 10.061 1.00 96.94 170 LEU A O 1
ATOM 1403 N N . THR A 1 171 ? 6.622 -3.592 9.849 1.00 96.88 171 THR A N 1
ATOM 1404 C CA . THR A 1 171 ? 6.661 -4.969 10.364 1.00 96.88 171 THR A CA 1
ATOM 1405 C C . THR A 1 171 ? 6.255 -5.019 11.835 1.00 96.88 171 THR A C 1
ATOM 1407 O O . THR A 1 171 ? 5.436 -5.860 12.214 1.00 96.88 171 THR A O 1
ATOM 1410 N N . ALA A 1 172 ? 6.785 -4.106 12.655 1.00 97.62 172 ALA A N 1
ATOM 1411 C CA . ALA A 1 172 ? 6.443 -4.011 14.070 1.00 97.62 172 ALA A CA 1
ATOM 1412 C C . ALA A 1 172 ? 4.947 -3.726 14.266 1.00 97.62 172 ALA A C 1
ATOM 1414 O O . ALA A 1 172 ? 4.269 -4.489 14.952 1.00 97.62 172 ALA A O 1
ATOM 1415 N N . LEU A 1 173 ? 4.402 -2.712 13.585 1.00 96.81 173 LEU A N 1
ATOM 1416 C CA . LEU A 1 173 ? 2.978 -2.384 13.690 1.00 96.81 173 LEU A CA 1
ATOM 1417 C C . LEU A 1 173 ? 2.068 -3.503 13.188 1.00 96.81 173 LEU A C 1
ATOM 1419 O O . LEU A 1 173 ? 1.041 -3.784 13.798 1.00 96.81 173 LEU A O 1
ATOM 1423 N N . ASN A 1 174 ? 2.444 -4.186 12.105 1.00 94.88 174 ASN A N 1
ATOM 1424 C CA . ASN A 1 174 ? 1.669 -5.318 11.607 1.00 94.88 174 ASN A CA 1
ATOM 1425 C C . ASN A 1 174 ? 1.552 -6.446 12.635 1.00 94.88 174 ASN A C 1
ATOM 1427 O O . ASN A 1 174 ? 0.491 -7.066 12.732 1.00 94.88 174 ASN A O 1
ATOM 1431 N N . ARG A 1 175 ? 2.619 -6.715 13.396 1.00 95.31 175 ARG A N 1
ATOM 1432 C CA . ARG A 1 175 ? 2.582 -7.671 14.507 1.00 95.31 175 ARG A CA 1
ATOM 1433 C C . ARG A 1 175 ? 1.661 -7.168 15.617 1.00 95.31 175 ARG A C 1
ATOM 1435 O O . ARG A 1 175 ? 0.737 -7.885 15.989 1.00 95.31 175 ARG A O 1
ATOM 1442 N N . ASP A 1 176 ? 1.867 -5.940 16.077 1.00 96.25 176 ASP A N 1
ATOM 1443 C CA . ASP A 1 176 ? 1.125 -5.381 17.208 1.00 96.25 176 ASP A CA 1
ATOM 1444 C C . ASP A 1 176 ? -0.389 -5.312 16.902 1.00 96.25 176 ASP A C 1
ATOM 1446 O O . ASP A 1 176 ? -1.222 -5.703 17.718 1.00 96.25 176 ASP A O 1
ATOM 1450 N N . TYR A 1 177 ? -0.775 -4.928 15.681 1.00 95.56 177 TYR A N 1
ATOM 1451 C CA . TYR A 1 177 ? -2.176 -4.909 15.242 1.00 95.56 177 TYR A CA 1
ATOM 1452 C C . TYR A 1 177 ? -2.806 -6.297 15.131 1.00 95.56 177 TYR A C 1
ATOM 1454 O O . TYR A 1 177 ? -3.996 -6.454 15.405 1.00 95.56 177 TYR A O 1
ATOM 1462 N N . ARG A 1 178 ? -2.036 -7.320 14.743 1.00 92.00 178 ARG A N 1
ATOM 1463 C CA . ARG A 1 178 ? -2.527 -8.706 14.756 1.00 92.00 178 ARG A CA 1
ATOM 1464 C C . ARG A 1 178 ? -2.828 -9.157 16.184 1.00 92.00 178 ARG A C 1
ATOM 1466 O O . ARG A 1 178 ? -3.880 -9.749 16.403 1.00 92.00 178 ARG A O 1
ATOM 1473 N N . GLU A 1 179 ? -1.951 -8.839 17.134 1.00 93.81 179 GLU A N 1
ATOM 14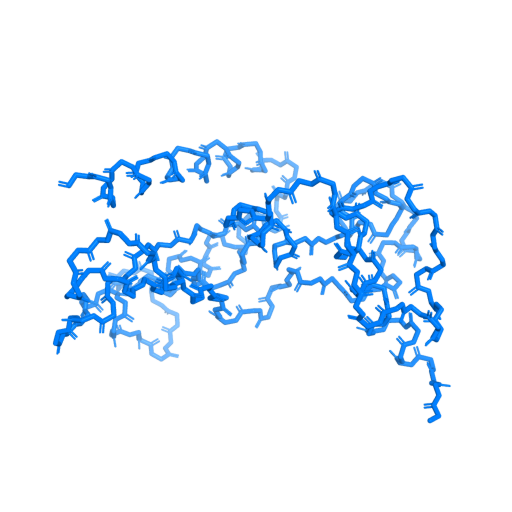74 C CA . GLU A 1 179 ? -2.148 -9.164 18.551 1.00 93.81 179 GLU A CA 1
ATOM 1475 C C . GLU A 1 179 ? -3.390 -8.458 19.123 1.00 93.81 179 GLU A C 1
ATOM 1477 O O . GLU A 1 179 ? -4.217 -9.104 19.764 1.00 93.81 179 GLU A O 1
ATOM 1482 N N . MET A 1 180 ? -3.599 -7.174 18.804 1.00 91.56 180 MET A N 1
ATOM 1483 C CA . MET A 1 180 ? -4.774 -6.403 19.254 1.00 91.56 180 MET A CA 1
ATOM 1484 C C . MET A 1 180 ? -6.120 -6.969 18.775 1.00 91.56 180 MET A C 1
ATOM 1486 O O . MET A 1 180 ? -7.133 -6.789 19.442 1.00 91.56 180 MET A O 1
ATOM 1490 N N . ILE A 1 181 ? -6.156 -7.614 17.607 1.00 91.25 181 ILE A N 1
ATOM 1491 C CA . ILE A 1 181 ? -7.386 -8.163 17.007 1.00 91.25 181 ILE A CA 1
ATOM 1492 C C . ILE A 1 181 ? -7.684 -9.598 17.481 1.00 91.25 181 ILE A C 1
ATOM 1494 O O . ILE A 1 181 ? -8.809 -10.086 17.312 1.00 91.25 181 ILE A O 1
ATOM 1498 N N . GLN A 1 182 ? -6.667 -10.295 17.992 1.00 81.38 182 GLN A N 1
ATOM 1499 C CA . GLN A 1 182 ? -6.771 -11.666 18.500 1.00 81.38 182 GLN A CA 1
ATOM 1500 C C . GLN A 1 182 ? -7.133 -11.732 19.989 1.00 81.38 182 GLN A C 1
ATOM 1502 O O . GLN A 1 182 ? -7.658 -12.761 20.416 1.00 81.38 182 GLN A O 1
ATOM 1507 N N . ALA A 1 183 ? -6.842 -10.672 20.750 1.00 59.69 183 ALA A N 1
ATOM 1508 C CA . ALA A 1 183 ? -7.267 -10.498 22.141 1.00 59.69 183 ALA A CA 1
ATOM 1509 C C . ALA A 1 183 ? -8.780 -10.247 22.258 1.00 59.69 183 ALA A C 1
ATOM 1511 O O . ALA A 1 183 ? -9.366 -10.740 23.249 1.00 59.69 183 ALA A O 1
#